Protein AF-A0A9D8AH34-F1 (afdb_monomer)

Foldseek 3Di:
DWDDWDDDPQKIWTWDDDPVPDIDIDIDGNVVVVVVD

Sequence (37 aa):
FTCGCVEKDGQLLVYYGAADTVIGVAYADMKDVLGLF

Radius of gyration: 11.03 Å; Cα contacts (8 Å, |Δi|>4): 54; chains: 1; bounding box: 28×11×29 Å

Solvent-accessible surface area (backbone atoms only — not comparable to full-atom values): 2292 Å² total; per-residue (Å²): 95,76,80,52,70,46,80,54,97,63,30,37,37,41,39,25,45,45,91,90,76,46,76,46,75,50,77,46,52,44,67,62,62,61,70,75,113

Mean predicted aligned error: 2.54 Å

Structure (mmCIF, N/CA/C/O backbone):
data_AF-A0A9D8AH34-F1
#
_entry.id   AF-A0A9D8AH34-F1
#
loop_
_atom_site.group_PDB
_atom_site.id
_atom_site.type_symbol
_atom_site.label_atom_id
_atom_site.label_alt_id
_atom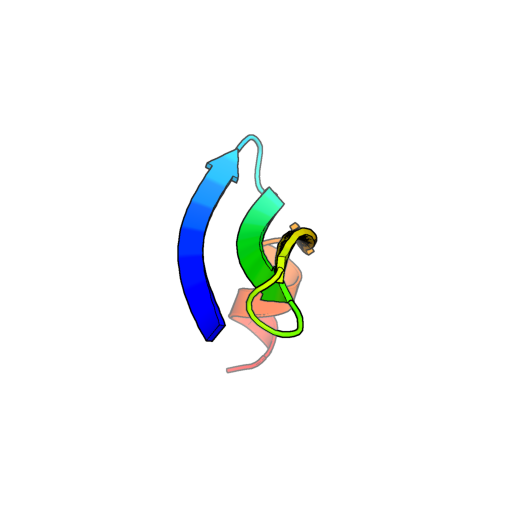_site.label_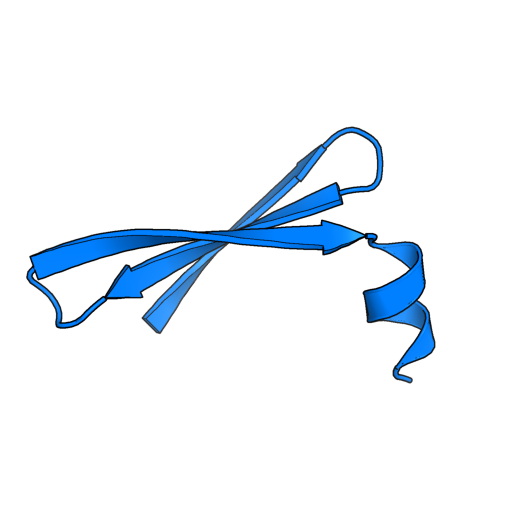comp_id
_atom_site.label_asym_id
_atom_site.label_entity_id
_atom_site.label_seq_id
_atom_site.pdbx_PDB_ins_code
_atom_site.Cartn_x
_atom_site.Cartn_y
_atom_site.Cartn_z
_atom_site.occupancy
_atom_site.B_iso_or_equiv
_atom_site.auth_seq_id
_atom_site.auth_comp_id
_atom_site.auth_asym_id
_atom_site.auth_atom_id
_atom_site.pdbx_PDB_model_num
ATOM 1 N N . PHE A 1 1 ? 11.854 3.170 1.881 1.00 84.50 1 PHE A N 1
ATOM 2 C CA . PHE A 1 1 ? 11.909 4.647 1.834 1.00 84.50 1 PHE A CA 1
ATOM 3 C C . PHE A 1 1 ? 10.506 5.158 1.513 1.00 84.50 1 PHE A C 1
ATOM 5 O O . PHE A 1 1 ? 10.057 4.993 0.386 1.00 84.50 1 PHE A O 1
ATOM 12 N N . THR A 1 2 ? 9.746 5.621 2.509 1.00 77.94 2 THR A N 1
ATOM 13 C CA . THR A 1 2 ? 8.336 6.028 2.333 1.00 77.94 2 THR A CA 1
ATOM 14 C C . THR A 1 2 ? 8.257 7.487 1.894 1.00 77.94 2 THR A C 1
ATOM 16 O O . THR A 1 2 ? 8.844 8.338 2.559 1.00 77.94 2 THR A O 1
ATOM 19 N N . CYS A 1 3 ? 7.516 7.787 0.824 1.00 85.94 3 CYS A N 1
ATOM 20 C CA . CYS A 1 3 ? 7.416 9.156 0.286 1.00 85.94 3 CYS A CA 1
ATOM 21 C C . CYS A 1 3 ? 6.003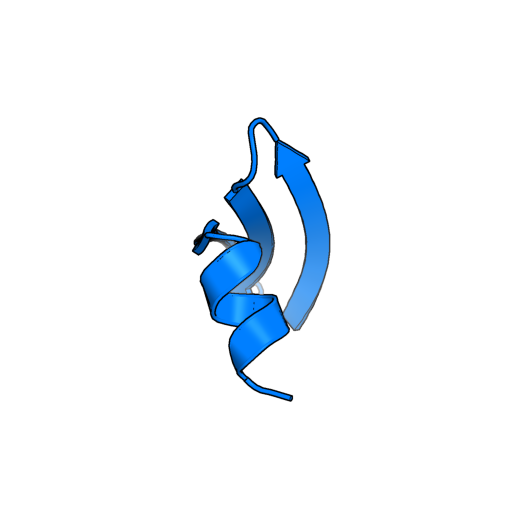 9.738 0.332 1.00 85.94 3 CYS A C 1
ATOM 23 O O . CYS A 1 3 ? 5.815 10.910 0.018 1.00 85.94 3 CYS A O 1
ATOM 25 N N . GLY A 1 4 ? 5.005 8.935 0.690 1.00 94.62 4 GLY A N 1
ATOM 26 C CA . GLY A 1 4 ? 3.632 9.398 0.751 1.00 94.62 4 GLY A CA 1
ATOM 27 C C . GLY A 1 4 ? 2.677 8.309 1.199 1.00 94.62 4 GLY A C 1
ATOM 28 O O . GLY A 1 4 ? 2.966 7.112 1.119 1.00 94.62 4 GLY A O 1
ATOM 29 N N . CYS A 1 5 ? 1.521 8.751 1.665 1.00 97.00 5 CYS A N 1
ATOM 30 C CA . CYS A 1 5 ? 0.400 7.886 1.967 1.00 97.00 5 CYS A CA 1
ATOM 31 C C . CYS A 1 5 ? -0.902 8.550 1.525 1.00 97.00 5 CYS A C 1
ATOM 33 O O . CYS A 1 5 ? -0.963 9.769 1.352 1.00 97.00 5 CYS A O 1
ATOM 35 N N . VAL A 1 6 ? -1.924 7.728 1.321 1.00 97.75 6 VAL A N 1
ATOM 36 C CA . VAL A 1 6 ? -3.297 8.158 1.064 1.00 97.75 6 VAL A CA 1
ATOM 37 C C . VAL A 1 6 ? -4.170 7.511 2.125 1.00 97.75 6 VAL A C 1
ATOM 39 O O . VAL A 1 6 ? -4.125 6.293 2.294 1.00 97.75 6 VAL A O 1
ATOM 42 N N . GLU A 1 7 ? -4.951 8.319 2.833 1.00 97.25 7 GLU A N 1
ATOM 43 C CA . GLU A 1 7 ? -6.072 7.811 3.618 1.00 97.25 7 GLU A CA 1
ATOM 44 C C . GLU A 1 7 ? -7.265 7.64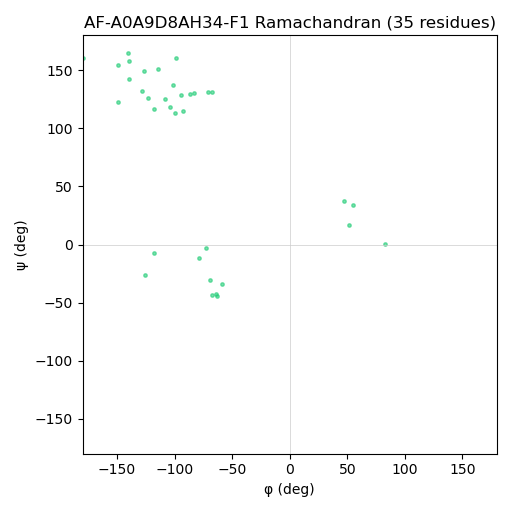1 2.678 1.00 97.25 7 GLU A C 1
ATOM 46 O O . GLU A 1 7 ? -7.568 8.525 1.870 1.00 97.25 7 GLU A O 1
ATOM 51 N N . LYS A 1 8 ? -7.882 6.463 2.729 1.00 97.00 8 LYS A N 1
ATOM 52 C CA . LYS A 1 8 ? -9.073 6.153 1.955 1.00 97.00 8 LYS A CA 1
ATOM 53 C C . LYS A 1 8 ? -9.936 5.164 2.721 1.00 97.00 8 LYS A C 1
ATOM 55 O O . LYS A 1 8 ? -9.497 4.053 3.007 1.00 97.00 8 LYS A O 1
ATOM 60 N N . ASP A 1 9 ? -11.179 5.554 2.9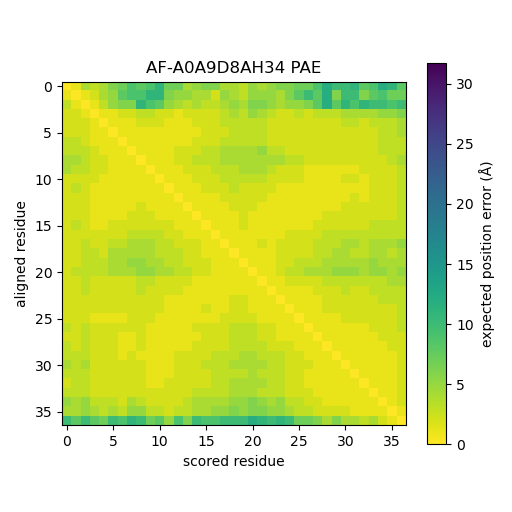79 1.00 97.06 9 ASP A N 1
ATOM 61 C CA . ASP A 1 9 ? -12.205 4.707 3.592 1.00 97.06 9 ASP A CA 1
ATOM 62 C C . ASP A 1 9 ? -11.768 4.096 4.942 1.00 97.06 9 ASP A C 1
ATOM 64 O O . ASP A 1 9 ? -12.134 2.973 5.284 1.00 97.06 9 ASP A O 1
ATOM 68 N N . GLY A 1 10 ? -10.973 4.828 5.729 1.00 97.38 10 GLY A N 1
ATOM 69 C CA . GLY A 1 10 ? -10.434 4.370 7.009 1.00 97.38 10 GLY A CA 1
ATOM 70 C C . GLY A 1 10 ? -9.175 3.509 6.895 1.00 97.38 10 GLY A C 1
ATOM 71 O O . GLY A 1 10 ? -8.631 3.110 7.926 1.00 97.38 10 GLY A O 1
ATOM 72 N N . GLN A 1 11 ? -8.678 3.255 5.682 1.00 97.88 11 GLN A N 1
ATOM 73 C CA . GLN A 1 11 ? -7.421 2.555 5.439 1.00 97.88 11 GLN A CA 1
ATOM 74 C C . GLN A 1 11 ? -6.302 3.539 5.094 1.00 97.88 11 GLN A C 1
ATOM 76 O O . GLN A 1 11 ? -6.467 4.455 4.288 1.00 97.88 11 GLN A O 1
ATOM 81 N N . LEU A 1 12 ? -5.125 3.309 5.668 1.00 97.69 12 LEU A N 1
ATOM 82 C CA . LEU A 1 12 ? -3.897 4.003 5.315 1.00 97.69 12 LEU A CA 1
ATOM 83 C C . LEU A 1 12 ? -3.147 3.206 4.255 1.00 97.69 12 LEU A C 1
ATOM 85 O O . LEU A 1 12 ? -2.657 2.119 4.545 1.00 97.69 12 LEU A O 1
ATOM 89 N N . LEU A 1 13 ? -3.005 3.755 3.052 1.00 98.00 13 LEU A N 1
ATOM 90 C CA . LEU A 1 13 ? -2.185 3.171 1.993 1.00 98.00 13 LEU A CA 1
ATOM 91 C C . LEU A 1 13 ? -0.841 3.893 1.955 1.00 98.00 13 LEU A C 1
ATOM 93 O O . LEU A 1 13 ? -0.783 5.070 1.605 1.00 98.00 13 LEU A O 1
ATOM 97 N N . VAL A 1 14 ? 0.242 3.199 2.292 1.00 97.81 14 VAL A N 1
ATOM 98 C CA . VAL A 1 14 ? 1.597 3.763 2.330 1.00 97.81 14 VAL A CA 1
ATOM 99 C C . VAL A 1 14 ? 2.380 3.300 1.110 1.00 97.81 14 VAL A C 1
ATOM 101 O O . VAL A 1 14 ? 2.632 2.107 0.939 1.00 97.81 14 VAL A O 1
ATOM 104 N N . TYR A 1 15 ? 2.806 4.256 0.285 1.00 97.69 15 TYR A N 1
ATOM 105 C CA . TYR A 1 15 ? 3.639 4.005 -0.886 1.00 97.69 15 TYR A CA 1
ATOM 106 C C . TYR A 1 15 ? 5.109 4.182 -0.521 1.00 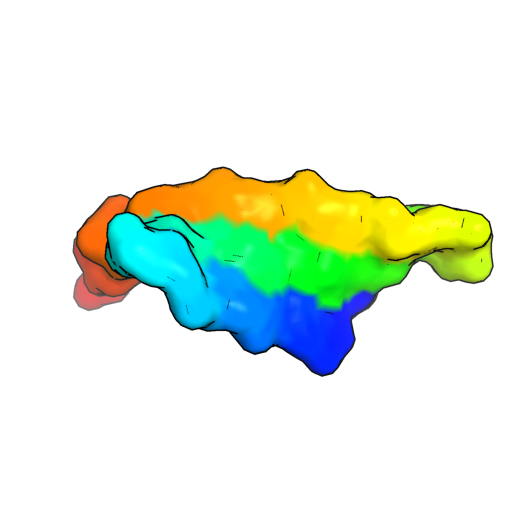97.69 15 TYR A C 1
ATOM 108 O O . TYR A 1 15 ? 5.522 5.203 0.045 1.00 97.69 15 TYR A O 1
ATOM 116 N N . TYR A 1 16 ? 5.920 3.183 -0.853 1.00 97.06 16 TYR A N 1
ATOM 117 C CA . TYR A 1 16 ? 7.329 3.172 -0.489 1.00 97.06 16 TYR A CA 1
ATOM 118 C C . TYR A 1 16 ? 8.209 2.652 -1.620 1.00 97.06 16 TYR A C 1
ATOM 120 O O . TYR A 1 16 ? 7.862 1.706 -2.322 1.00 97.06 16 TYR A O 1
ATOM 128 N N . GLY A 1 17 ? 9.385 3.260 -1.770 1.00 96.88 17 GLY A N 1
ATOM 129 C CA . GLY A 1 17 ? 10.447 2.716 -2.606 1.00 96.88 17 GLY A CA 1
ATOM 130 C C . GLY A 1 17 ? 10.996 1.429 -1.991 1.00 96.88 17 GLY A C 1
ATOM 131 O O . GLY A 1 17 ? 11.314 1.404 -0.792 1.00 96.88 17 GLY A O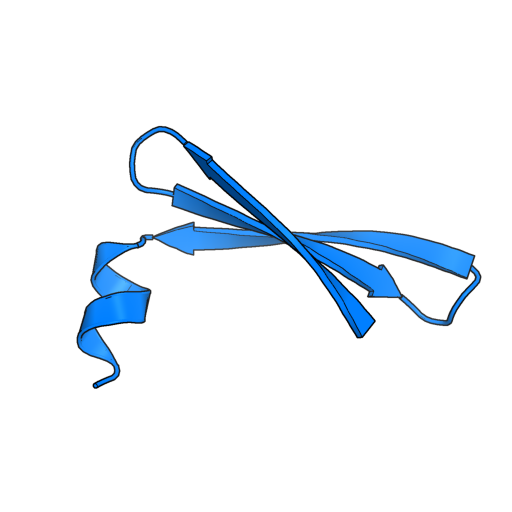 1
ATOM 132 N N . ALA A 1 18 ? 11.104 0.385 -2.814 1.00 95.88 18 ALA A N 1
ATOM 133 C CA . ALA A 1 18 ? 11.649 -0.919 -2.466 1.00 95.88 18 ALA A CA 1
ATOM 134 C C . ALA A 1 18 ? 12.888 -1.209 -3.323 1.00 95.88 18 ALA A C 1
ATOM 136 O O . ALA A 1 18 ? 12.805 -1.286 -4.550 1.00 95.88 18 ALA A O 1
ATOM 137 N N . ALA A 1 19 ? 14.035 -1.340 -2.648 1.00 96.19 19 ALA A N 1
ATOM 138 C CA . ALA A 1 19 ? 15.346 -1.565 -3.260 1.00 96.19 19 ALA A CA 1
ATOM 139 C C . ALA A 1 19 ? 15.643 -0.627 -4.450 1.00 96.19 19 ALA A C 1
ATOM 141 O O . ALA A 1 19 ? 16.181 -1.077 -5.456 1.00 96.19 19 ALA A O 1
ATOM 142 N N . ASP A 1 20 ? 15.218 0.640 -4.360 1.00 96.00 20 ASP A N 1
ATOM 143 C CA . ASP A 1 20 ? 15.421 1.725 -5.341 1.00 96.00 20 ASP A CA 1
ATOM 144 C C . ASP A 1 20 ? 15.037 1.407 -6.797 1.00 96.00 20 ASP A C 1
ATOM 146 O O . ASP A 1 20 ? 15.431 2.104 -7.730 1.00 96.00 20 ASP A O 1
ATOM 150 N N . THR A 1 21 ? 14.251 0.355 -7.004 1.00 96.75 21 THR A N 1
ATOM 151 C CA . THR A 1 21 ? 13.958 -0.200 -8.332 1.00 96.75 21 THR A CA 1
ATOM 152 C C . THR A 1 21 ? 12.468 -0.301 -8.595 1.00 96.75 21 THR A C 1
ATOM 154 O O . THR A 1 21 ? 12.044 -0.234 -9.747 1.00 96.75 21 THR A O 1
ATOM 157 N N . VAL A 1 22 ? 11.660 -0.426 -7.540 1.00 96.44 22 VAL A N 1
ATOM 158 C CA . VAL A 1 22 ? 10.203 -0.518 -7.637 1.00 96.44 22 VAL A CA 1
ATOM 159 C C . VAL A 1 22 ? 9.519 0.268 -6.520 1.00 96.44 22 VAL A C 1
ATOM 161 O O . VAL A 1 22 ? 10.134 0.637 -5.516 1.00 96.44 22 VAL A O 1
ATOM 164 N N . ILE A 1 23 ? 8.219 0.506 -6.690 1.00 97.12 23 ILE A N 1
ATOM 165 C CA . ILE A 1 23 ? 7.349 1.073 -5.658 1.00 97.12 23 ILE A CA 1
ATOM 166 C C . ILE A 1 23 ? 6.427 -0.037 -5.155 1.00 97.12 23 ILE A C 1
ATOM 168 O O . ILE A 1 23 ? 5.726 -0.670 -5.943 1.00 97.12 23 ILE A O 1
ATOM 172 N N . GLY A 1 24 ? 6.438 -0.262 -3.844 1.00 96.50 24 GLY A N 1
ATOM 173 C CA . GLY A 1 24 ? 5.482 -1.111 -3.142 1.00 96.50 24 GLY A CA 1
ATOM 174 C C . GLY A 1 24 ? 4.379 -0.287 -2.480 1.00 96.50 24 GLY A C 1
ATOM 175 O O . GLY A 1 24 ? 4.538 0.913 -2.235 1.00 96.50 24 GLY A O 1
ATOM 176 N N . VAL A 1 25 ? 3.268 -0.951 -2.162 1.00 97.12 25 VAL A N 1
ATOM 177 C CA . VAL A 1 25 ? 2.191 -0.392 -1.341 1.00 97.12 25 VAL A CA 1
ATOM 178 C C . VAL A 1 25 ? 1.859 -1.357 -0.209 1.00 97.12 25 VAL A C 1
ATOM 180 O O . VAL A 1 25 ? 1.700 -2.556 -0.433 1.00 97.12 25 VAL A O 1
ATOM 183 N N . ALA A 1 26 ? 1.776 -0.827 1.007 1.00 96.94 26 ALA A N 1
ATOM 184 C CA . ALA A 1 26 ? 1.249 -1.524 2.175 1.00 96.94 26 ALA A CA 1
ATOM 185 C C . ALA A 1 26 ? -0.033 -0.823 2.638 1.00 96.94 26 ALA A C 1
ATOM 187 O O . ALA A 1 26 ? -0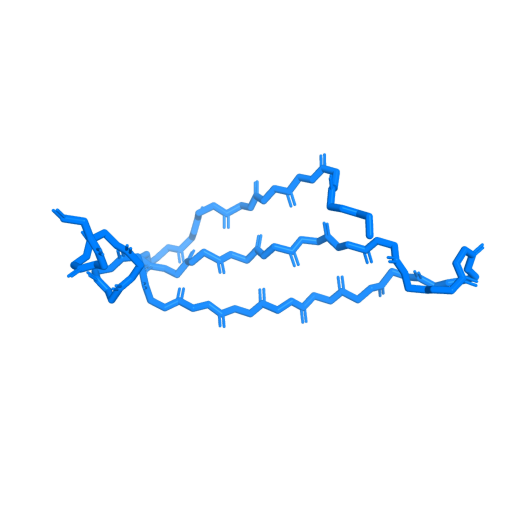.167 0.388 2.449 1.00 96.94 26 ALA A O 1
ATOM 188 N N . TYR A 1 27 ? -0.957 -1.569 3.243 1.00 97.38 27 TYR A N 1
ATOM 189 C CA . TYR A 1 27 ? -2.178 -1.010 3.819 1.00 97.38 27 TYR A CA 1
ATOM 190 C C . TYR A 1 27 ? -2.347 -1.428 5.281 1.00 97.38 27 TYR A C 1
ATOM 192 O O . TYR A 1 27 ? -1.910 -2.509 5.675 1.00 97.38 27 TYR A O 1
ATOM 200 N N . ALA A 1 28 ? -2.983 -0.566 6.068 1.00 97.62 28 ALA A N 1
ATOM 201 C CA . ALA A 1 28 ? -3.387 -0.847 7.442 1.00 97.62 28 ALA A CA 1
ATOM 202 C C . ALA A 1 28 ? -4.667 -0.075 7.786 1.00 97.62 28 ALA A C 1
ATOM 204 O O . ALA A 1 28 ? -4.926 0.979 7.204 1.00 97.62 28 ALA A O 1
ATOM 205 N N . ASP A 1 29 ? -5.451 -0.568 8.742 1.00 98.00 29 ASP A N 1
ATOM 206 C CA . ASP A 1 29 ? -6.583 0.184 9.283 1.00 98.00 29 ASP A CA 1
ATOM 207 C C . ASP A 1 29 ? -6.092 1.360 10.140 1.00 98.00 29 ASP A C 1
ATOM 209 O O . ASP A 1 29 ? -5.260 1.202 11.036 1.00 98.00 29 ASP A O 1
ATOM 213 N N . MET A 1 30 ? -6.634 2.558 9.902 1.00 97.00 30 MET A N 1
ATOM 214 C CA . MET A 1 30 ? -6.247 3.778 10.627 1.00 97.00 30 MET A CA 1
ATOM 215 C C . MET A 1 30 ? -6.472 3.655 12.136 1.00 97.00 30 MET A C 1
ATOM 217 O O . MET A 1 30 ? -5.705 4.208 12.920 1.00 97.00 30 MET A O 1
ATOM 221 N N . LYS A 1 31 ? -7.515 2.926 12.550 1.00 97.56 31 LYS A N 1
ATOM 222 C CA . LYS A 1 31 ? -7.823 2.688 13.968 1.00 97.56 31 LYS A CA 1
ATOM 223 C C . LYS A 1 31 ? -6.726 1.888 14.656 1.00 97.56 31 LYS A C 1
ATOM 225 O O . LYS A 1 31 ? -6.338 2.241 15.765 1.00 97.56 31 LYS A O 1
ATOM 230 N N . ASP A 1 32 ? -6.216 0.865 13.982 1.00 97.81 32 ASP A N 1
ATOM 231 C CA . ASP A 1 32 ? -5.163 0.016 14.523 1.00 97.81 32 ASP A CA 1
ATOM 232 C C . ASP A 1 32 ? -3.864 0.809 14.645 1.00 97.81 32 ASP A C 1
ATOM 234 O O . ASP A 1 32 ? -3.222 0.768 15.687 1.00 97.81 32 ASP A O 1
ATOM 238 N N . VAL A 1 33 ? -3.521 1.606 13.623 1.00 96.19 33 VAL A N 1
ATOM 239 C CA . VAL A 1 33 ? -2.324 2.465 13.632 1.00 96.19 33 VAL A CA 1
ATOM 240 C C . VAL A 1 33 ? -2.391 3.523 14.736 1.00 96.19 33 VAL A C 1
ATOM 242 O O . VAL A 1 33 ? -1.405 3.736 15.437 1.00 96.19 33 VAL A O 1
ATOM 245 N N . LEU A 1 34 ? -3.538 4.189 14.910 1.00 95.88 34 LEU A N 1
ATOM 246 C CA . LEU A 1 34 ? -3.723 5.194 15.962 1.00 95.88 34 LEU A CA 1
ATOM 247 C C . LEU A 1 34 ? -3.749 4.577 17.364 1.00 95.88 34 LEU A C 1
ATOM 249 O O . LEU A 1 34 ? -3.314 5.228 18.303 1.00 95.88 34 LEU A O 1
ATOM 253 N N . GLY A 1 35 ? -4.218 3.334 17.504 1.00 97.62 35 GLY A N 1
ATOM 254 C CA . GLY A 1 35 ? -4.219 2.600 18.771 1.00 97.62 35 GLY A CA 1
ATOM 255 C C . GLY A 1 35 ? -2.840 2.112 19.233 1.00 97.62 35 GLY A C 1
ATOM 256 O O . GLY A 1 35 ? -2.748 1.517 20.305 1.00 97.62 35 GLY A O 1
ATOM 257 N N . LEU A 1 36 ? -1.778 2.331 18.445 1.00 94.62 36 LEU A N 1
ATOM 258 C CA . LEU A 1 36 ? -0.395 2.006 18.825 1.00 94.62 36 LEU A CA 1
ATOM 259 C C . LEU A 1 36 ? 0.242 3.030 19.779 1.00 94.62 36 LEU A C 1
ATOM 261 O O . LEU A 1 36 ? 1.325 2.758 20.303 1.00 94.62 36 LEU A O 1
ATOM 265 N N . PHE A 1 37 ? -0.391 4.187 19.981 1.00 84.12 37 PHE A N 1
ATOM 266 C CA . PHE A 1 37 ? 0.086 5.285 20.827 1.00 84.12 37 PHE A CA 1
ATOM 267 C C . PHE A 1 37 ? -0.953 5.635 21.895 1.00 84.12 37 PHE A C 1
ATOM 269 O O . PHE A 1 37 ? -0.529 6.136 22.961 1.00 84.12 37 PHE A O 1
#

pLDDT: mean 95.46, std 4.49, range [77.94, 98.0]

Nearest PDB structures (foldseek):
  1bf4-assembly1_A  TM=7.280E-01  e=1.028E+00  Sulfolobus acidocaldarius
  3gxz-assembly1_B  TM=6.564E-01  e=8.431E-01  Nostoc 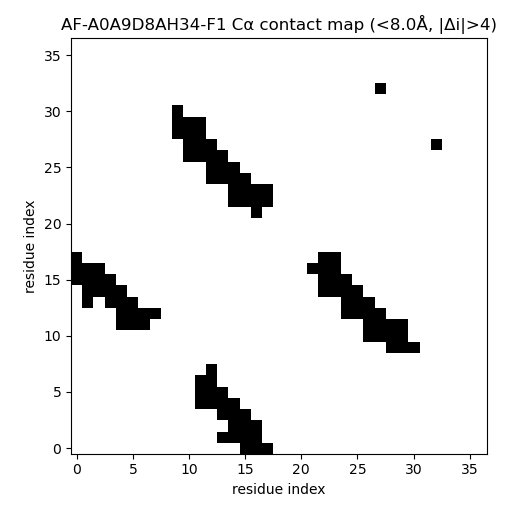ellipsosporum
  1h9s-assembly1_B  TM=6.893E-01  e=1.529E+00  Escherichia coli
  1lom-assembly1_A-2  TM=6.319E-01  e=1.254E+00  Nostoc ellipsosporum
  3s3z-assembly1_A  TM=6.425E-01  e=2.597E+00  Nostoc ellipsosporum

Secondary structure (DSSP, 8-state):
-EEEEEEETTEEEEEEEETTTEEEEEEEEHHHHHTT-